Protein AF-A0AAN7UTV8-F1 (afdb_monomer_lite)

Foldseek 3Di:
DVVVVVVVLVCVVVVDPPPPDLWDPLVVLLVVLVVLLVVLVVCCVPPVCVVVSVVSNLVSLVSNLVSLLVCLVPPRCPSPPPPDDDPPCPVRSVVSLVVSLVVLVVQLVVCVVVVPPSSNVSSVVSNVVSVVVVCCVVDVVPHDPVVVVVVVCVVVVVVVVVVVVVVVVVVVVVVVVPD

pLDDT: mean 70.78, std 12.75, range [40.91, 91.0]

Radius of gyration: 20.58 Å; chains: 1; bounding box: 58×43×52 Å

Secondary structure (DSSP, 8-state):
-HHHHHHHHHHHHHT-TTSSTT--HHHHHHHHHHHHHHHHHHHTT-GGGHHHHHHHHHHHHHHHHHHHHHHHHHTT-SSS--SSS-TTTHHHHHHHHHHHHHHHHHHHHHHHHTT-HHHHHHHHHHHHHHHHHHHHHHHHHHS-HHHHHHHHHHHHHHHHHHHHHHHHHHHHHHHTT--

Structure (mmCIF, N/CA/C/O backbone):
data_AF-A0AAN7UTV8-F1
#
_entry.id   AF-A0AAN7UTV8-F1
#
loop_
_atom_site.group_PDB
_atom_site.id
_atom_site.type_symbol
_atom_site.label_atom_id
_atom_site.label_alt_id
_atom_site.label_comp_id
_atom_site.label_asym_id
_atom_site.label_entity_id
_atom_site.label_seq_id
_atom_site.pdbx_PDB_ins_code
_atom_site.Cartn_x
_atom_site.Cartn_y
_atom_site.Cartn_z
_atom_site.occupancy
_atom_site.B_iso_or_equiv
_atom_site.auth_seq_id
_atom_site.auth_comp_id
_atom_site.auth_asym_id
_atom_site.auth_atom_id
_atom_site.pdbx_PDB_model_num
ATOM 1 N N . MET A 1 1 ? 0.707 1.880 20.416 1.00 61.12 1 MET A N 1
ATOM 2 C CA . MET A 1 1 ? 0.833 1.251 19.079 1.00 61.12 1 MET A CA 1
ATOM 3 C C . MET A 1 1 ? 2.198 1.555 18.474 1.00 61.12 1 MET A C 1
ATOM 5 O O . MET A 1 1 ? 2.999 0.638 18.400 1.00 61.12 1 MET A O 1
ATOM 9 N N . ILE A 1 2 ? 2.517 2.821 18.175 1.00 61.91 2 ILE A N 1
ATOM 10 C CA . ILE A 1 2 ? 3.813 3.237 17.594 1.00 61.91 2 ILE A CA 1
ATOM 11 C C . ILE A 1 2 ? 5.009 2.789 18.453 1.00 61.91 2 ILE A C 1
ATOM 13 O O . ILE A 1 2 ? 5.909 2.137 17.946 1.00 61.91 2 ILE A O 1
ATOM 17 N N . VAL A 1 3 ? 4.975 3.025 19.770 1.00 71.12 3 VAL A N 1
ATOM 18 C CA . VAL A 1 3 ? 6.045 2.595 20.698 1.00 71.12 3 VAL A CA 1
ATOM 19 C C . VAL A 1 3 ? 6.212 1.072 20.741 1.00 71.12 3 VAL A C 1
ATOM 21 O O . VAL A 1 3 ? 7.326 0.586 20.859 1.00 71.12 3 VAL A O 1
ATOM 24 N N . PHE A 1 4 ? 5.126 0.308 20.592 1.00 63.91 4 PHE A N 1
ATOM 25 C CA . PHE A 1 4 ? 5.177 -1.158 20.591 1.00 63.91 4 PHE A CA 1
ATOM 26 C C . PHE A 1 4 ? 5.746 -1.699 19.270 1.00 63.91 4 PHE A C 1
ATOM 28 O O . PHE A 1 4 ? 6.532 -2.639 19.280 1.00 63.91 4 PHE A O 1
ATOM 35 N N . GLY A 1 5 ? 5.420 -1.054 18.143 1.00 60.28 5 GLY A N 1
ATOM 36 C CA . GLY A 1 5 ? 6.043 -1.334 16.847 1.00 60.28 5 GLY A CA 1
ATOM 37 C C . GLY A 1 5 ? 7.529 -0.967 16.818 1.00 60.28 5 GLY A C 1
ATOM 38 O O . GLY A 1 5 ? 8.334 -1.736 16.302 1.00 60.28 5 GLY A O 1
ATOM 39 N N . ILE A 1 6 ? 7.906 0.159 17.436 1.00 62.75 6 ILE A N 1
ATOM 40 C CA . ILE A 1 6 ?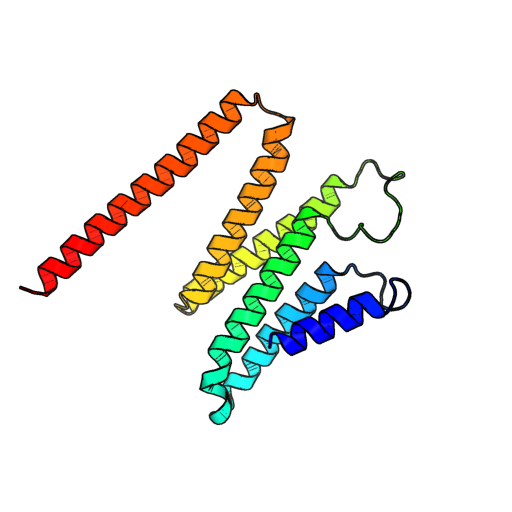 9.309 0.559 17.608 1.00 62.75 6 ILE A CA 1
ATOM 41 C C . ILE A 1 6 ? 10.030 -0.425 18.531 1.00 62.75 6 ILE A C 1
ATOM 43 O O . ILE A 1 6 ? 11.116 -0.860 18.190 1.00 62.75 6 ILE A O 1
ATOM 47 N N . TRP A 1 7 ? 9.438 -0.842 19.653 1.00 69.44 7 TRP A N 1
ATOM 48 C CA . TRP A 1 7 ? 10.046 -1.828 20.552 1.00 69.44 7 TRP A CA 1
ATOM 49 C C . TRP A 1 7 ? 10.242 -3.187 19.869 1.00 69.44 7 TRP A C 1
ATOM 51 O O . TRP A 1 7 ? 11.326 -3.753 19.959 1.00 69.44 7 TRP A O 1
ATOM 61 N N . PHE A 1 8 ? 9.244 -3.675 19.126 1.00 65.94 8 PHE A N 1
ATOM 62 C CA . PHE A 1 8 ? 9.346 -4.932 18.378 1.00 65.94 8 PHE A CA 1
ATOM 63 C C . PHE A 1 8 ? 10.390 -4.852 17.251 1.00 65.94 8 PHE A C 1
ATOM 65 O O . PHE A 1 8 ? 11.175 -5.786 17.079 1.00 65.94 8 PHE A O 1
ATOM 72 N N . GLY A 1 9 ? 10.449 -3.725 16.530 1.00 57.44 9 GLY A N 1
ATOM 73 C CA . GLY A 1 9 ? 11.458 -3.459 15.496 1.00 57.44 9 GLY A CA 1
ATOM 74 C C . GLY A 1 9 ? 12.873 -3.336 16.060 1.00 57.44 9 GLY A C 1
ATOM 75 O O . GLY A 1 9 ? 13.797 -3.990 15.591 1.00 57.44 9 GLY A O 1
ATOM 76 N N . THR A 1 10 ? 13.038 -2.578 17.140 1.00 62.44 10 THR A N 1
ATOM 77 C CA . THR A 1 10 ? 14.290 -2.466 17.895 1.00 62.44 10 THR A CA 1
ATOM 78 C C . THR A 1 10 ? 14.721 -3.847 18.392 1.00 62.44 10 THR A C 1
ATOM 80 O O . THR A 1 10 ? 15.821 -4.290 18.089 1.00 62.44 10 THR A O 1
ATOM 83 N N . TRP A 1 11 ? 13.854 -4.618 19.049 1.00 57.22 11 TRP A N 1
ATOM 84 C CA . TRP A 1 11 ? 14.219 -5.953 19.534 1.00 57.22 11 TRP A CA 1
ATOM 85 C C . TRP A 1 11 ? 14.662 -6.905 18.408 1.00 57.22 11 TRP A C 1
ATOM 87 O O . TRP A 1 11 ? 15.592 -7.689 18.589 1.00 57.22 11 TRP A O 1
ATOM 97 N N . THR A 1 12 ? 14.073 -6.784 17.214 1.00 57.41 12 THR A N 1
ATOM 98 C CA . THR A 1 12 ? 14.484 -7.574 16.043 1.00 57.41 12 THR A CA 1
ATOM 99 C C . THR A 1 12 ? 15.776 -7.088 15.377 1.00 57.41 12 THR A C 1
ATOM 101 O O . THR A 1 12 ? 16.494 -7.922 14.832 1.00 57.41 12 THR A O 1
ATOM 104 N N . ILE A 1 13 ? 16.112 -5.793 15.450 1.00 55.97 13 ILE A N 1
ATOM 105 C CA . ILE A 1 13 ? 17.383 -5.232 14.946 1.00 55.97 13 ILE A CA 1
ATOM 106 C C . ILE A 1 13 ? 18.543 -5.530 15.910 1.00 55.97 13 ILE A C 1
ATOM 108 O O . ILE A 1 13 ? 19.614 -5.952 15.480 1.00 55.97 13 ILE A O 1
ATOM 112 N N . TYR A 1 14 ? 18.333 -5.345 17.218 1.00 55.25 14 TYR A N 1
ATOM 113 C CA . TYR A 1 14 ? 19.367 -5.539 18.243 1.00 55.25 14 TYR A CA 1
ATOM 114 C C . TYR A 1 14 ? 19.604 -7.020 18.590 1.00 55.25 14 TYR A C 1
ATOM 116 O O . TYR A 1 14 ? 20.664 -7.362 19.104 1.00 55.25 14 TYR A O 1
ATOM 124 N N . GLY A 1 15 ? 18.654 -7.909 18.279 1.00 56.09 15 GLY A N 1
ATOM 125 C CA . GLY A 1 15 ? 18.740 -9.346 18.558 1.00 56.09 15 GLY A CA 1
ATOM 126 C C . GLY A 1 15 ? 19.722 -10.144 17.693 1.00 56.09 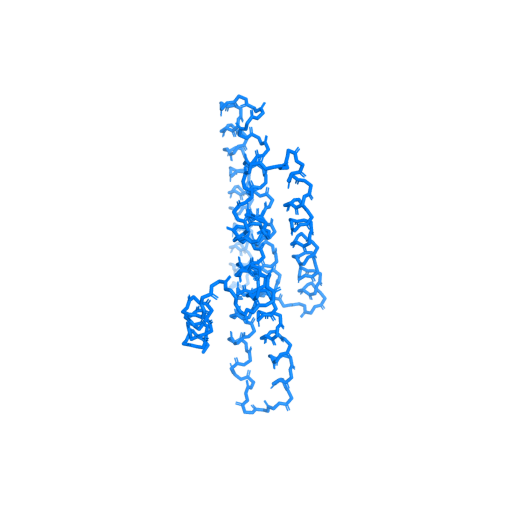15 GLY A C 1
ATOM 127 O O . GLY A 1 15 ? 19.870 -11.338 17.934 1.00 56.09 15 GLY A O 1
ATOM 128 N N . GLY A 1 16 ? 20.398 -9.517 16.722 1.00 49.16 16 GLY A N 1
ATOM 129 C CA . GLY A 1 16 ? 21.411 -10.164 15.886 1.00 49.16 16 GLY A CA 1
ATOM 130 C C . GLY A 1 16 ? 20.823 -11.205 14.926 1.00 49.16 16 GLY A C 1
ATOM 131 O O . GLY A 1 16 ? 20.036 -12.075 15.294 1.00 49.16 16 GLY A O 1
ATOM 132 N N . GLY A 1 17 ? 21.219 -11.136 13.657 1.00 50.81 17 GLY A N 1
ATOM 133 C CA . GLY A 1 17 ? 20.739 -11.989 12.562 1.00 50.81 17 GLY A CA 1
ATOM 134 C C . GLY A 1 17 ? 21.053 -13.491 12.664 1.00 50.81 17 GLY A C 1
ATOM 135 O O . GLY A 1 17 ? 21.176 -14.137 11.631 1.00 50.81 17 GLY A O 1
ATOM 136 N N . THR A 1 18 ? 21.199 -14.064 13.861 1.00 44.88 18 THR A N 1
ATOM 137 C CA . THR A 1 18 ? 21.679 -15.440 14.061 1.00 44.88 18 THR A CA 1
ATOM 138 C C . THR A 1 18 ? 20.793 -16.328 14.940 1.00 44.88 18 THR A C 1
ATOM 140 O O . THR A 1 18 ? 20.947 -17.542 14.851 1.00 44.88 18 THR A O 1
ATOM 143 N N . TYR A 1 19 ? 19.820 -15.810 15.711 1.00 45.97 19 TYR A N 1
ATOM 144 C CA . TYR A 1 19 ? 19.116 -16.651 16.708 1.00 45.97 19 TYR A CA 1
ATOM 145 C C . TYR A 1 19 ? 17.583 -16.660 16.717 1.00 45.97 19 TYR A C 1
ATOM 147 O O . TYR A 1 19 ? 16.997 -17.125 17.686 1.00 45.97 19 TYR A O 1
ATOM 155 N N . TYR A 1 20 ? 16.891 -16.271 15.643 1.00 46.78 20 TYR A N 1
ATOM 156 C CA . TYR A 1 20 ? 15.445 -16.539 15.558 1.00 46.78 20 TYR A CA 1
ATOM 157 C C . TYR A 1 20 ? 15.031 -16.947 14.135 1.00 46.78 20 TYR A C 1
ATOM 159 O O . TYR A 1 20 ? 14.851 -16.110 13.258 1.00 46.78 20 TYR A O 1
ATOM 167 N N . LEU A 1 21 ? 14.905 -18.259 13.913 1.00 45.53 21 LEU A N 1
ATOM 168 C CA . LEU A 1 21 ? 14.202 -18.941 12.809 1.00 45.53 21 LEU A CA 1
ATOM 169 C C . LEU A 1 21 ? 14.660 -18.785 11.343 1.00 45.53 21 LEU A C 1
ATOM 171 O O . LEU A 1 21 ? 14.035 -19.394 10.481 1.00 45.53 21 LEU A O 1
ATOM 175 N N . GLY A 1 22 ? 15.717 -18.039 11.009 1.00 49.12 22 GLY A N 1
ATOM 176 C CA . GLY A 1 22 ? 16.145 -17.922 9.599 1.00 49.12 22 GLY A CA 1
ATOM 177 C C . GLY A 1 22 ? 15.082 -17.304 8.670 1.00 49.12 22 GLY A C 1
ATOM 178 O O . GLY A 1 22 ? 15.105 -17.528 7.464 1.00 49.12 22 GLY A O 1
ATOM 179 N N . MET A 1 23 ? 14.133 -16.556 9.246 1.00 52.88 23 MET A N 1
ATOM 180 C CA . MET A 1 23 ? 13.087 -15.803 8.546 1.00 52.88 23 MET A CA 1
ATOM 181 C C . MET A 1 23 ? 13.470 -14.322 8.475 1.00 52.88 23 MET A C 1
ATOM 183 O O . MET A 1 23 ? 13.829 -13.744 9.514 1.00 52.88 23 MET A O 1
ATOM 187 N N . ASP A 1 24 ? 13.338 -13.710 7.294 1.00 61.62 24 ASP A N 1
ATOM 188 C CA . ASP A 1 24 ? 13.712 -12.312 7.067 1.00 61.62 24 ASP A CA 1
ATOM 189 C C . ASP A 1 24 ? 12.828 -11.323 7.845 1.00 61.62 24 ASP A C 1
ATOM 191 O O . ASP A 1 24 ? 11.672 -11.594 8.194 1.00 61.62 24 ASP A O 1
ATOM 195 N N . TYR A 1 25 ? 13.389 -10.140 8.110 1.00 59.62 25 TYR A N 1
ATOM 196 C CA . TYR A 1 25 ? 12.761 -9.040 8.850 1.00 59.62 25 TYR A CA 1
ATOM 197 C C . TYR A 1 25 ? 11.333 -8.701 8.365 1.00 59.62 25 TYR A C 1
ATOM 199 O O . TYR A 1 25 ? 10.436 -8.615 9.207 1.00 59.62 25 TYR A O 1
ATOM 207 N N . PRO A 1 26 ? 11.038 -8.605 7.051 1.00 64.38 26 PRO A N 1
ATOM 208 C CA . PRO A 1 26 ? 9.697 -8.267 6.576 1.00 64.38 26 PRO A CA 1
ATOM 209 C C . PRO A 1 26 ? 8.662 -9.354 6.894 1.00 64.38 26 PRO A C 1
ATOM 211 O O . PRO A 1 26 ? 7.535 -9.035 7.264 1.00 64.38 26 PRO A O 1
ATOM 214 N N . LEU A 1 27 ? 9.035 -10.639 6.839 1.00 66.38 27 LEU A N 1
ATOM 215 C CA . LEU A 1 27 ? 8.116 -11.755 7.094 1.00 66.38 27 LEU A CA 1
ATOM 216 C C . LEU A 1 27 ? 7.618 -11.767 8.550 1.00 66.38 27 LEU A C 1
ATOM 218 O O . LEU A 1 27 ? 6.445 -12.038 8.814 1.00 66.38 27 LEU A O 1
ATOM 222 N N . ARG A 1 28 ? 8.483 -11.397 9.502 1.00 71.25 28 ARG A N 1
ATOM 223 C CA . ARG A 1 28 ? 8.104 -11.253 10.920 1.00 71.25 28 ARG A CA 1
ATOM 224 C C . ARG A 1 28 ? 7.097 -10.125 11.119 1.00 71.25 28 ARG A C 1
ATOM 226 O O . ARG A 1 28 ? 6.14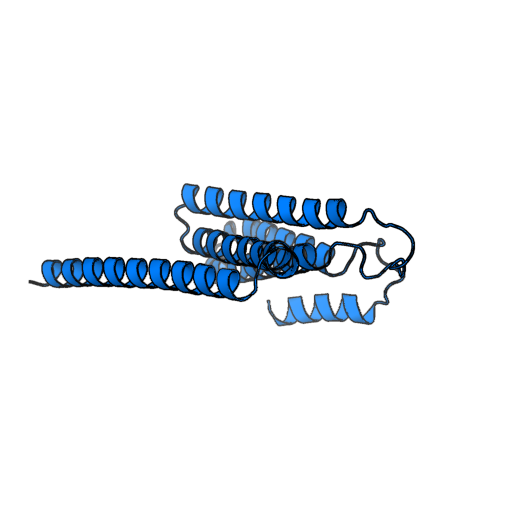8 -10.283 11.883 1.00 71.25 28 ARG A O 1
ATOM 233 N N . PHE A 1 29 ? 7.268 -9.017 10.399 1.00 68.50 29 PHE A N 1
ATOM 234 C CA . PHE A 1 29 ? 6.325 -7.901 10.437 1.00 68.50 29 PHE A CA 1
ATOM 235 C C . PHE A 1 29 ? 4.969 -8.240 9.804 1.00 68.50 29 PHE A C 1
ATOM 237 O O . PHE A 1 29 ? 3.950 -7.743 10.279 1.00 68.50 29 PHE A O 1
ATOM 244 N N . VAL A 1 30 ? 4.922 -9.131 8.806 1.00 74.44 30 VAL A N 1
ATOM 245 C CA . VAL A 1 30 ? 3.654 -9.652 8.259 1.00 74.44 30 VAL A CA 1
ATOM 246 C C . VAL A 1 30 ? 2.888 -10.442 9.319 1.00 74.44 30 VAL A C 1
ATOM 248 O O . VAL A 1 30 ? 1.706 -10.178 9.541 1.00 74.44 30 VAL A O 1
ATOM 251 N N . LEU A 1 31 ? 3.561 -11.367 10.015 1.00 71.06 31 LEU A N 1
ATOM 252 C CA . LEU A 1 31 ? 2.953 -12.144 11.102 1.00 71.06 31 LEU A CA 1
ATOM 253 C C . LEU A 1 31 ? 2.514 -11.247 12.262 1.00 71.06 31 LEU A C 1
ATOM 255 O O . LEU A 1 31 ? 1.423 -11.421 12.800 1.00 71.06 31 LEU A O 1
ATOM 259 N N . PHE A 1 32 ? 3.330 -10.254 12.608 1.00 71.88 32 PHE A N 1
ATOM 260 C CA . PHE A 1 32 ? 3.006 -9.273 13.636 1.00 71.88 32 PHE A CA 1
ATOM 261 C C . PHE A 1 32 ? 1.785 -8.419 13.261 1.00 71.88 32 PHE A C 1
ATOM 263 O O . PHE A 1 32 ? 0.876 -8.254 14.073 1.00 71.88 32 PHE A O 1
ATOM 270 N N . GLY A 1 33 ? 1.715 -7.925 12.020 1.00 67.81 33 GLY A N 1
ATOM 271 C CA . GLY A 1 33 ? 0.568 -7.175 11.502 1.00 67.81 33 GLY A CA 1
ATOM 272 C C . GLY A 1 33 ? -0.711 -8.016 11.454 1.00 67.81 33 GLY A C 1
ATOM 273 O O . GLY A 1 33 ? -1.766 -7.558 11.893 1.00 67.81 33 GLY A O 1
ATOM 274 N N . ALA A 1 34 ? -0.618 -9.272 11.006 1.00 75.31 34 ALA A N 1
ATOM 275 C CA . ALA A 1 34 ? -1.739 -10.215 11.013 1.00 75.31 34 ALA A CA 1
ATOM 276 C C . ALA A 1 34 ? -2.208 -10.530 12.444 1.00 75.31 34 ALA A C 1
ATOM 278 O O . ALA A 1 34 ? -3.409 -10.518 12.718 1.00 75.31 34 ALA A O 1
ATOM 279 N N . GLY A 1 35 ? -1.264 -10.723 13.369 1.00 74.69 35 GLY A N 1
ATOM 280 C CA . GLY A 1 35 ? -1.530 -10.890 14.795 1.00 74.69 35 GLY A CA 1
ATOM 281 C C . GLY A 1 35 ? -2.238 -9.676 15.392 1.00 74.69 35 GLY A C 1
ATOM 282 O O . GLY A 1 35 ? -3.239 -9.835 16.078 1.00 74.69 35 GLY A O 1
ATOM 283 N N . LEU A 1 36 ? -1.803 -8.458 15.062 1.00 71.31 36 LEU A N 1
ATOM 284 C CA . LEU A 1 36 ? -2.475 -7.219 15.469 1.00 71.31 36 LEU A CA 1
ATOM 285 C C . LEU A 1 36 ? -3.906 -7.123 14.935 1.00 71.31 36 LEU A C 1
ATOM 287 O O . LEU A 1 36 ? -4.792 -6.685 15.663 1.00 71.31 36 LEU A O 1
ATOM 291 N N . ILE A 1 37 ? -4.158 -7.554 13.697 1.00 73.75 37 ILE A N 1
ATOM 292 C CA . ILE A 1 37 ? -5.514 -7.587 13.132 1.00 73.75 37 ILE A CA 1
ATOM 293 C C . ILE A 1 37 ? -6.376 -8.633 13.857 1.00 73.75 37 ILE A C 1
ATOM 295 O O . ILE A 1 37 ? -7.520 -8.329 14.193 1.00 73.75 37 ILE A O 1
ATOM 299 N N . ALA A 1 38 ? -5.840 -9.816 14.164 1.00 75.12 38 ALA A N 1
ATOM 300 C CA . ALA A 1 38 ? -6.557 -10.864 14.895 1.00 75.12 38 ALA A CA 1
ATOM 301 C C . ALA A 1 38 ? -6.843 -10.477 16.359 1.00 75.12 38 ALA A C 1
ATOM 303 O O . ALA A 1 38 ? -7.965 -10.638 16.838 1.00 75.12 38 ALA A O 1
ATOM 304 N N . VAL A 1 39 ? -5.851 -9.901 17.048 1.00 70.81 39 VAL A N 1
ATOM 305 C CA . VAL A 1 39 ? -5.984 -9.371 18.413 1.00 70.81 39 VAL A CA 1
ATOM 306 C C . VAL A 1 39 ? -6.939 -8.197 18.437 1.00 70.81 39 VAL A C 1
ATOM 308 O O . VAL A 1 39 ? -7.747 -8.134 19.362 1.00 70.81 39 VAL A O 1
ATOM 311 N N . SER A 1 40 ? -6.891 -7.321 17.415 1.00 63.56 40 SER A N 1
ATOM 312 C CA . SER A 1 40 ? -7.916 -6.298 17.231 1.00 63.56 40 SER A CA 1
ATOM 313 C C . SER A 1 40 ? -9.245 -7.020 17.243 1.00 63.56 40 SER A C 1
ATOM 315 O O . SER A 1 40 ? -9.891 -6.873 18.261 1.00 63.56 40 SER A O 1
ATOM 317 N N . GLY A 1 41 ? -9.509 -7.940 16.296 1.00 64.88 41 GLY A N 1
ATOM 318 C CA . GLY A 1 41 ? -10.594 -8.939 16.223 1.00 64.88 41 GLY A CA 1
ATOM 319 C C . GLY A 1 41 ? -11.301 -9.290 17.533 1.00 64.88 41 GLY A C 1
ATOM 320 O O . GLY A 1 41 ? -12.523 -9.173 17.660 1.00 64.88 41 GLY A O 1
ATOM 321 N N . TYR A 1 42 ? -10.500 -9.696 18.510 1.00 61.75 42 TYR A N 1
ATOM 322 C CA . TYR A 1 42 ? -10.935 -10.172 19.817 1.00 61.75 42 TYR A CA 1
ATOM 323 C C . TYR A 1 42 ? -11.346 -9.043 20.782 1.00 61.75 42 TYR A C 1
ATOM 325 O O . TYR A 1 42 ? -12.298 -9.184 21.551 1.00 61.75 42 TYR A O 1
ATOM 333 N N . MET A 1 43 ? -10.708 -7.870 20.692 1.00 57.41 43 MET A N 1
ATOM 334 C CA . MET A 1 43 ? -11.047 -6.678 21.485 1.00 57.41 43 MET A CA 1
ATOM 335 C C . MET A 1 43 ? -12.434 -6.095 21.165 1.00 57.41 43 MET A C 1
ATOM 337 O O . MET A 1 43 ? -12.929 -5.279 21.940 1.00 57.41 43 MET A O 1
ATOM 341 N N . ARG A 1 44 ? -13.106 -6.521 20.080 1.00 54.78 44 ARG A N 1
ATOM 342 C CA . ARG A 1 44 ? -14.485 -6.090 19.753 1.00 54.78 44 ARG A CA 1
ATOM 343 C C . ARG A 1 44 ? -15.473 -6.515 20.829 1.00 54.78 44 ARG A C 1
ATOM 345 O O . ARG A 1 44 ? -16.527 -5.903 20.957 1.00 54.78 44 ARG A O 1
ATOM 352 N N . SER A 1 45 ? -15.140 -7.579 21.559 1.00 57.56 45 SER A N 1
ATOM 353 C CA . SER A 1 45 ? -16.002 -8.168 22.577 1.00 57.56 45 SER A CA 1
ATOM 354 C C . SER A 1 45 ? -16.050 -7.354 23.876 1.00 57.56 45 SER A C 1
ATOM 356 O O . SER A 1 45 ? -16.918 -7.620 24.703 1.00 57.56 45 SER A O 1
ATOM 358 N N . PHE A 1 46 ? -15.157 -6.372 24.070 1.00 57.31 46 PHE A N 1
ATOM 359 C CA . PHE A 1 46 ? -15.085 -5.565 25.293 1.00 57.31 46 PHE A CA 1
ATOM 360 C C . PHE A 1 46 ? -15.443 -4.093 25.030 1.00 57.31 46 PHE A C 1
ATOM 362 O O . PHE A 1 46 ? -14.787 -3.394 24.256 1.00 57.31 46 PHE A O 1
ATOM 369 N N . SER A 1 47 ? -16.477 -3.599 25.722 1.00 54.12 47 SER A N 1
ATOM 370 C CA . SER A 1 47 ? -17.054 -2.252 25.552 1.00 54.12 47 SER A CA 1
ATOM 371 C C . SER A 1 47 ? -16.081 -1.104 25.858 1.00 54.12 47 SER A C 1
ATOM 373 O O . SER A 1 47 ? -16.158 -0.054 25.226 1.00 54.12 47 SER A O 1
ATOM 375 N N . LEU A 1 48 ? -15.120 -1.315 26.762 1.00 56.00 48 LEU A N 1
ATOM 376 C CA . LEU A 1 48 ? -14.101 -0.326 27.142 1.00 56.00 48 LEU A CA 1
ATOM 377 C C . LEU A 1 48 ? -13.061 -0.054 26.043 1.00 56.00 48 LEU A C 1
ATOM 379 O O . LEU A 1 48 ? -12.409 0.987 26.060 1.00 56.00 48 LEU A O 1
ATOM 383 N N . THR A 1 49 ? -12.889 -0.967 25.082 1.00 57.78 49 THR A N 1
ATOM 384 C CA . THR A 1 49 ? -11.833 -0.868 24.055 1.00 57.78 49 THR A CA 1
ATOM 385 C C . THR A 1 49 ? -12.372 -0.572 22.656 1.00 57.78 49 THR A C 1
ATOM 387 O O . THR A 1 49 ? -11.601 -0.438 21.704 1.00 57.78 49 THR A O 1
ATOM 390 N N . ALA A 1 50 ? -13.687 -0.381 22.527 1.00 58.12 50 ALA A N 1
ATOM 391 C CA . ALA A 1 50 ? -14.357 -0.108 21.258 1.00 58.12 50 ALA A CA 1
ATOM 392 C C . ALA A 1 50 ? -13.844 1.167 20.556 1.00 58.12 50 ALA A C 1
ATOM 394 O O . ALA A 1 50 ? -13.755 1.198 19.331 1.00 58.12 50 ALA A O 1
ATOM 395 N N . THR A 1 51 ? -13.432 2.192 21.311 1.00 61.12 51 THR A N 1
ATOM 396 C CA . THR A 1 51 ? -12.843 3.424 20.748 1.00 61.12 51 THR A CA 1
ATOM 397 C C . THR A 1 51 ? -11.416 3.212 20.232 1.00 61.12 51 THR A C 1
ATOM 399 O O . THR A 1 51 ? -11.017 3.808 19.235 1.00 61.12 51 THR A O 1
ATOM 402 N N . LEU A 1 52 ? -10.633 2.340 20.877 1.00 62.91 52 LEU A N 1
ATOM 403 C CA . LEU A 1 52 ? -9.250 2.044 20.477 1.00 62.91 52 LEU A CA 1
ATOM 404 C C . LEU A 1 52 ? -9.179 1.027 19.332 1.00 62.91 52 LEU A C 1
ATOM 406 O O . LEU A 1 52 ? -8.202 1.006 18.582 1.00 62.91 52 LEU A O 1
ATOM 410 N N . TRP A 1 53 ? -10.230 0.225 19.161 1.00 65.62 53 TRP A N 1
ATOM 411 C CA . TRP A 1 53 ? -10.353 -0.785 18.115 1.00 65.62 53 TRP A CA 1
ATOM 412 C C . TRP A 1 53 ? -10.101 -0.236 16.703 1.00 65.62 53 TRP A C 1
ATOM 414 O O . TRP A 1 53 ? -9.339 -0.832 15.939 1.00 65.62 53 TRP A O 1
ATOM 424 N N . SER A 1 54 ? -10.726 0.891 16.342 1.00 66.62 54 SER A N 1
ATOM 425 C CA . SER A 1 54 ? -10.626 1.465 14.990 1.00 66.62 54 SER A CA 1
ATOM 426 C C . SER A 1 54 ? -9.192 1.896 14.669 1.00 66.62 54 SER A C 1
ATOM 428 O O . SER A 1 54 ? -8.662 1.582 13.597 1.00 66.62 54 SER A O 1
ATOM 430 N N . SER A 1 55 ? -8.534 2.535 15.636 1.00 71.88 55 SER A N 1
ATOM 431 C CA . SER A 1 55 ? -7.139 2.961 15.545 1.00 71.88 55 SER A CA 1
ATOM 432 C C . SER A 1 55 ? -6.189 1.765 15.460 1.00 71.88 55 SER A C 1
ATOM 434 O O . SER A 1 55 ? -5.373 1.696 14.541 1.00 71.88 55 SER A O 1
ATOM 436 N N . THR A 1 56 ? -6.316 0.780 16.353 1.00 73.75 56 THR A N 1
ATOM 437 C CA . THR A 1 56 ? -5.453 -0.415 16.368 1.00 73.75 56 THR A CA 1
ATOM 438 C C . THR A 1 56 ? -5.572 -1.236 15.087 1.00 73.75 56 THR A C 1
ATOM 440 O O . THR A 1 56 ? -4.561 -1.690 14.550 1.00 73.75 56 THR A O 1
ATOM 443 N N . ARG A 1 57 ? -6.786 -1.373 14.548 1.00 72.25 57 ARG A N 1
ATOM 444 C CA . ARG A 1 57 ? -7.034 -2.091 13.295 1.00 72.25 57 ARG A CA 1
ATOM 445 C C . ARG A 1 57 ? -6.398 -1.395 12.089 1.00 72.25 57 ARG A C 1
ATOM 447 O O . ARG A 1 57 ? -5.815 -2.071 11.245 1.00 72.25 57 ARG A O 1
ATOM 454 N N . THR A 1 58 ? -6.452 -0.063 12.040 1.00 77.00 58 THR A N 1
ATOM 455 C CA . THR A 1 58 ? -5.822 0.734 10.971 1.00 77.00 58 THR A CA 1
ATOM 456 C C . THR A 1 58 ? -4.299 0.589 10.995 1.00 77.00 58 THR A C 1
ATOM 458 O O . THR A 1 58 ? -3.687 0.316 9.964 1.00 77.00 58 THR A O 1
ATOM 461 N N . TRP A 1 59 ? -3.685 0.684 12.179 1.00 78.12 59 TRP A N 1
ATOM 462 C CA . TRP A 1 59 ? -2.243 0.473 12.340 1.00 78.12 59 TRP A CA 1
ATOM 463 C C . TRP A 1 59 ? -1.819 -0.966 12.012 1.00 78.12 59 TRP A C 1
ATOM 465 O O . TRP A 1 59 ? -0.798 -1.158 11.358 1.00 78.12 59 TRP A O 1
ATOM 475 N N . GLY A 1 60 ? -2.608 -1.974 12.403 1.00 75.06 60 GLY A N 1
ATOM 476 C CA . GLY A 1 60 ? -2.346 -3.378 12.063 1.00 75.06 60 GLY A CA 1
ATOM 477 C C . GLY A 1 60 ? -2.361 -3.639 10.554 1.00 75.06 60 GLY A C 1
ATOM 478 O O . GLY A 1 60 ? -1.452 -4.283 10.034 1.00 75.06 60 GLY A O 1
ATOM 479 N N . MET A 1 61 ? -3.343 -3.076 9.839 1.00 75.50 61 MET A N 1
ATOM 480 C CA . MET A 1 61 ? -3.387 -3.135 8.373 1.00 75.50 61 MET A CA 1
ATOM 481 C C . MET A 1 61 ? -2.186 -2.435 7.747 1.00 75.50 61 MET A C 1
ATOM 483 O O . MET A 1 61 ? -1.534 -3.021 6.890 1.00 75.50 61 MET A O 1
ATOM 487 N N . LEU A 1 62 ? -1.859 -1.220 8.194 1.00 81.00 62 LEU A N 1
ATOM 488 C CA . LEU A 1 62 ? -0.710 -0.472 7.687 1.00 81.00 62 LEU A CA 1
ATOM 489 C C . LEU A 1 62 ? 0.593 -1.275 7.843 1.00 81.00 62 LEU A C 1
ATOM 491 O O . LEU A 1 62 ? 1.330 -1.425 6.871 1.00 81.00 62 LEU A O 1
ATOM 495 N N . TYR A 1 63 ? 0.848 -1.847 9.025 1.00 75.56 63 TYR A N 1
ATOM 496 C CA . TYR A 1 63 ? 2.036 -2.673 9.255 1.00 75.56 63 TYR A CA 1
ATOM 497 C C . TYR A 1 63 ? 2.058 -3.926 8.377 1.00 75.56 63 TYR A C 1
ATOM 499 O O . TYR A 1 63 ? 3.095 -4.218 7.786 1.00 75.56 63 TYR A O 1
ATOM 507 N N . LEU A 1 64 ? 0.929 -4.632 8.247 1.00 78.06 64 LEU A N 1
ATOM 508 C CA . LEU A 1 64 ? 0.823 -5.809 7.382 1.00 78.06 64 LEU A CA 1
ATOM 509 C C . LEU A 1 64 ? 1.148 -5.439 5.929 1.00 78.06 64 LEU A C 1
ATOM 511 O O . LEU A 1 64 ? 2.013 -6.050 5.307 1.00 78.06 64 LEU A O 1
ATOM 515 N N . PHE A 1 65 ? 0.497 -4.407 5.398 1.00 81.25 65 PHE A N 1
ATOM 516 C CA . PHE A 1 65 ? 0.645 -4.020 4.002 1.00 81.25 65 PHE A CA 1
ATOM 517 C C . PHE A 1 65 ? 2.038 -3.471 3.667 1.00 81.25 65 PHE A C 1
ATOM 519 O O . PHE A 1 65 ? 2.590 -3.836 2.630 1.00 81.25 65 PHE A O 1
ATOM 526 N N . ILE A 1 66 ? 2.640 -2.657 4.542 1.00 79.38 66 ILE A N 1
ATOM 527 C CA . ILE A 1 66 ? 4.020 -2.175 4.359 1.00 79.38 66 ILE A CA 1
ATOM 528 C C . ILE A 1 66 ? 5.003 -3.350 4.387 1.00 79.38 66 ILE A C 1
ATOM 530 O O . ILE A 1 66 ? 5.901 -3.421 3.549 1.00 79.38 66 ILE A O 1
ATOM 534 N N . ALA A 1 67 ? 4.822 -4.294 5.312 1.00 77.50 67 ALA A N 1
ATOM 535 C CA . ALA A 1 67 ? 5.705 -5.446 5.442 1.00 77.50 67 ALA A CA 1
ATOM 536 C C . ALA A 1 67 ? 5.661 -6.352 4.208 1.00 77.50 67 ALA A C 1
ATOM 538 O O . ALA A 1 67 ? 6.710 -6.707 3.670 1.00 77.50 67 ALA A O 1
ATOM 539 N N . LEU A 1 68 ? 4.460 -6.679 3.715 1.00 76.62 68 LEU A N 1
ATOM 540 C CA . LEU A 1 68 ? 4.347 -7.453 2.483 1.00 76.62 68 LEU A CA 1
ATOM 541 C C . LEU A 1 68 ? 4.824 -6.664 1.248 1.00 76.62 68 LEU A C 1
ATOM 543 O O . LEU A 1 68 ? 5.339 -7.277 0.315 1.00 76.62 68 LEU A O 1
ATOM 547 N N . TRP A 1 69 ? 4.686 -5.333 1.222 1.00 81.25 69 TRP A N 1
ATOM 548 C CA . TRP A 1 69 ? 5.220 -4.520 0.125 1.00 81.25 69 TRP A CA 1
ATOM 549 C C . TRP A 1 69 ? 6.751 -4.605 0.055 1.00 81.25 69 TRP A C 1
ATOM 551 O O . TRP A 1 69 ? 7.294 -4.893 -1.011 1.00 81.25 69 TRP A O 1
ATOM 561 N N . ILE A 1 70 ? 7.439 -4.458 1.193 1.00 72.44 70 ILE A N 1
ATOM 562 C CA . ILE A 1 70 ? 8.899 -4.623 1.290 1.00 72.44 70 ILE A CA 1
ATOM 563 C C . ILE A 1 70 ? 9.309 -6.060 0.925 1.00 72.44 70 ILE A C 1
ATOM 565 O O . ILE A 1 70 ? 10.253 -6.254 0.160 1.00 72.44 70 ILE A O 1
ATOM 569 N N . LEU A 1 71 ? 8.570 -7.071 1.396 1.00 74.25 71 LEU A N 1
ATOM 570 C CA . LEU A 1 71 ? 8.827 -8.475 1.050 1.00 74.25 71 LEU A CA 1
ATOM 571 C C . LEU A 1 71 ? 8.662 -8.741 -0.457 1.00 74.25 71 LEU A C 1
ATOM 573 O O . LEU A 1 71 ? 9.411 -9.519 -1.037 1.00 74.25 71 LEU A O 1
ATOM 577 N N . SER A 1 72 ? 7.716 -8.066 -1.113 1.00 73.00 72 SER A N 1
ATOM 578 C CA . SER A 1 72 ? 7.516 -8.159 -2.562 1.00 73.00 72 SER A CA 1
ATOM 579 C C . SER A 1 72 ? 8.602 -7.448 -3.383 1.00 73.00 72 SER A C 1
ATOM 581 O O . SER A 1 72 ? 8.721 -7.729 -4.579 1.00 73.00 72 SER A O 1
ATOM 583 N N . LEU A 1 73 ? 9.327 -6.496 -2.792 1.00 70.19 73 LEU A N 1
ATOM 584 C CA . LEU A 1 73 ? 10.433 -5.784 -3.435 1.00 70.19 73 LEU A CA 1
ATOM 585 C C . LEU A 1 73 ? 11.730 -6.589 -3.372 1.00 70.19 73 LEU A C 1
ATOM 587 O O . LEU A 1 73 ? 12.450 -6.676 -4.361 1.00 70.19 73 LEU A O 1
ATOM 591 N N . PHE A 1 74 ? 12.015 -7.175 -2.211 1.00 67.12 74 PHE A N 1
ATOM 592 C CA . PHE A 1 74 ? 13.327 -7.751 -1.921 1.00 67.12 74 PHE A CA 1
ATOM 593 C C . PHE A 1 74 ? 13.343 -9.277 -1.785 1.00 67.12 74 PHE A C 1
ATOM 595 O O . PHE A 1 74 ? 14.413 -9.876 -1.851 1.00 67.12 74 PHE A O 1
ATOM 602 N N . GLY A 1 75 ? 12.186 -9.921 -1.623 1.00 62.28 75 GLY A N 1
ATOM 603 C CA . GLY A 1 75 ? 12.116 -11.347 -1.307 1.00 62.28 75 GLY A CA 1
ATOM 604 C C . GLY A 1 75 ? 12.558 -11.663 0.126 1.00 62.28 75 GLY A C 1
ATOM 605 O O . GLY A 1 75 ? 12.698 -10.771 0.960 1.00 62.28 75 GLY A O 1
ATOM 606 N N . ASN A 1 76 ? 12.740 -12.954 0.411 1.00 64.62 76 ASN A N 1
ATOM 607 C CA . ASN A 1 76 ? 13.153 -13.491 1.717 1.00 64.62 76 ASN A CA 1
ATOM 608 C C . ASN A 1 76 ? 14.640 -13.922 1.705 1.00 64.62 76 ASN A C 1
ATOM 610 O O . ASN A 1 76 ? 15.018 -14.879 2.378 1.00 64.62 76 ASN A O 1
ATOM 614 N N . ASP A 1 77 ? 15.471 -13.260 0.897 1.00 56.00 77 ASP A N 1
ATOM 615 C CA . ASP A 1 77 ? 16.844 -13.699 0.637 1.00 56.00 77 ASP A CA 1
ATOM 616 C C . ASP A 1 77 ? 17.913 -12.671 1.073 1.00 56.00 77 ASP A C 1
ATOM 618 O O . ASP A 1 77 ? 19.098 -12.879 0.826 1.00 56.00 77 ASP A O 1
ATOM 622 N N . GLN A 1 78 ? 17.547 -11.567 1.746 1.00 49.56 78 GLN A N 1
ATOM 623 C CA . GLN A 1 78 ? 18.509 -10.486 2.036 1.00 49.56 78 GLN A CA 1
ATOM 624 C C . GLN A 1 78 ? 19.553 -10.825 3.111 1.00 49.56 78 GLN A C 1
ATOM 626 O O . GLN A 1 78 ? 20.591 -10.165 3.160 1.00 49.56 78 GLN A O 1
ATOM 631 N N . LEU A 1 79 ? 19.322 -11.827 3.969 1.00 47.00 79 LEU A N 1
ATOM 632 C CA . LEU A 1 79 ? 20.238 -12.120 5.083 1.00 47.00 79 LEU A CA 1
ATOM 633 C C . LEU A 1 79 ? 21.170 -13.319 4.866 1.00 47.00 79 LEU A C 1
ATOM 635 O O . LEU A 1 79 ? 22.151 -13.476 5.593 1.00 47.00 79 LEU A O 1
ATOM 639 N N . ARG A 1 80 ? 20.890 -14.172 3.880 1.00 44.75 80 ARG A N 1
ATOM 640 C CA . ARG A 1 80 ? 21.770 -15.286 3.518 1.00 44.75 80 ARG A CA 1
ATOM 641 C C . ARG A 1 80 ? 22.630 -14.754 2.386 1.00 44.75 80 ARG A C 1
ATOM 643 O O . ARG A 1 80 ? 22.108 -14.590 1.297 1.00 44.75 80 ARG A O 1
ATOM 650 N N . GLY A 1 81 ? 23.882 -14.382 2.667 1.00 47.97 81 GLY A N 1
ATOM 651 C CA . GLY A 1 81 ? 24.834 -13.771 1.724 1.00 47.97 81 GLY A CA 1
ATOM 652 C C . GLY A 1 81 ? 25.154 -14.648 0.508 1.00 47.97 81 GLY A C 1
ATOM 653 O O . GLY A 1 81 ? 26.286 -15.074 0.324 1.00 47.97 81 GLY A O 1
ATOM 654 N N . ASP A 1 82 ? 24.144 -14.918 -0.305 1.00 45.53 82 ASP A N 1
ATOM 655 C CA . ASP A 1 82 ? 24.128 -15.854 -1.417 1.00 45.53 82 ASP A CA 1
ATOM 656 C C . ASP A 1 82 ? 23.648 -15.126 -2.677 1.00 45.53 82 ASP A C 1
ATOM 658 O O . ASP A 1 82 ? 22.824 -15.589 -3.463 1.00 45.53 82 ASP A O 1
ATOM 662 N N . TYR A 1 83 ? 24.190 -13.922 -2.860 1.00 49.44 83 TYR A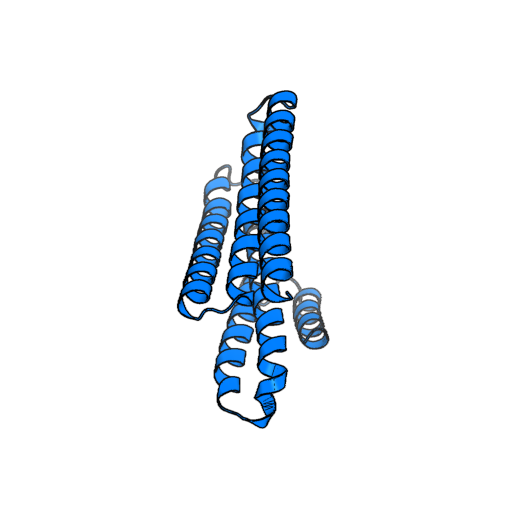 N 1
ATOM 663 C CA . TYR A 1 83 ? 24.007 -13.095 -4.048 1.00 49.44 83 TYR A CA 1
ATOM 664 C C . TYR A 1 83 ? 24.738 -13.666 -5.280 1.00 49.44 83 TYR A C 1
ATOM 666 O O . TYR A 1 83 ? 24.690 -13.052 -6.343 1.00 49.44 83 TYR A O 1
ATOM 674 N N . ILE A 1 84 ? 25.419 -14.819 -5.160 1.00 44.12 84 ILE A N 1
ATOM 675 C CA . ILE A 1 84 ? 26.305 -15.356 -6.208 1.00 44.12 84 ILE A CA 1
ATOM 676 C C . ILE A 1 84 ? 25.815 -16.678 -6.830 1.00 44.12 84 ILE A C 1
ATOM 678 O O . ILE A 1 84 ? 26.093 -16.905 -8.006 1.00 44.12 84 ILE A O 1
ATOM 682 N N . LEU A 1 85 ? 25.069 -17.553 -6.139 1.00 43.06 85 LEU A N 1
ATOM 683 C CA . LEU A 1 85 ? 24.931 -18.940 -6.626 1.00 43.06 85 LEU A CA 1
ATOM 684 C C . LEU A 1 85 ? 23.677 -19.305 -7.420 1.00 43.06 85 LEU A C 1
ATOM 686 O O . LEU A 1 85 ? 23.705 -20.333 -8.093 1.00 43.06 85 LEU A O 1
ATOM 690 N N . THR A 1 86 ? 22.600 -18.517 -7.433 1.00 42.53 86 THR A N 1
ATOM 691 C CA . THR A 1 86 ? 21.368 -19.001 -8.086 1.00 42.53 86 THR A CA 1
ATOM 692 C C . THR A 1 86 ? 20.767 -17.990 -9.053 1.00 42.53 86 THR A C 1
ATOM 694 O O . THR A 1 86 ? 19.939 -17.156 -8.694 1.00 42.53 86 THR A O 1
ATOM 697 N N . HIS A 1 87 ? 21.105 -18.159 -10.333 1.00 40.91 87 HIS A N 1
ATOM 698 C CA . HIS A 1 87 ? 20.486 -17.547 -11.519 1.00 40.91 87 HIS A CA 1
ATOM 699 C C . HIS A 1 87 ? 18.989 -17.936 -11.714 1.00 40.91 87 HIS A C 1
ATOM 701 O O . HIS A 1 87 ? 18.494 -18.022 -12.834 1.00 40.91 87 HIS A O 1
ATOM 707 N N . GLY A 1 88 ? 18.247 -18.183 -10.626 1.00 43.47 88 GLY A N 1
ATOM 708 C CA . GLY A 1 88 ? 16.843 -18.615 -10.599 1.00 43.47 88 GLY A CA 1
ATOM 709 C C . GLY A 1 88 ? 15.955 -17.847 -9.606 1.00 43.47 88 GLY A C 1
ATOM 710 O O . GLY A 1 88 ? 14.833 -18.273 -9.346 1.00 43.47 88 GLY A O 1
ATOM 711 N N . GLY A 1 89 ? 16.429 -16.728 -9.039 1.00 50.31 89 GLY A N 1
ATOM 712 C CA . GLY A 1 89 ? 15.748 -15.975 -7.967 1.00 50.31 89 GLY A CA 1
ATOM 713 C C . GLY A 1 89 ? 14.464 -15.227 -8.364 1.00 50.31 89 GLY A C 1
ATOM 714 O O . GLY A 1 89 ? 13.657 -14.882 -7.501 1.00 50.31 89 GLY A O 1
ATOM 715 N N . VAL A 1 90 ? 14.212 -15.024 -9.662 1.00 51.62 90 VAL A N 1
ATOM 716 C CA . VAL A 1 90 ? 13.051 -14.247 -10.148 1.00 51.62 90 VAL A CA 1
ATOM 717 C C . VAL A 1 90 ? 11.713 -14.909 -9.789 1.00 51.62 90 VAL A C 1
ATOM 719 O O . VAL A 1 90 ? 10.742 -14.222 -9.477 1.00 51.62 90 VAL A O 1
ATOM 722 N N . SER A 1 91 ? 11.656 -16.246 -9.776 1.00 52.31 91 SER A N 1
ATOM 723 C CA . SER A 1 91 ? 10.436 -17.001 -9.448 1.00 52.31 91 SER A CA 1
ATOM 724 C C . SER A 1 91 ? 10.077 -16.929 -7.962 1.00 52.31 91 SER A C 1
ATOM 726 O O . SER A 1 91 ? 8.898 -16.960 -7.606 1.00 52.31 91 SER A O 1
ATOM 728 N N . ARG A 1 92 ? 11.081 -16.779 -7.088 1.00 56.09 92 ARG A N 1
ATOM 729 C CA . ARG A 1 92 ? 10.893 -16.753 -5.635 1.00 56.09 92 ARG A CA 1
ATOM 730 C C . ARG A 1 92 ? 10.449 -15.378 -5.143 1.00 56.09 92 ARG A C 1
ATOM 732 O O . ARG A 1 92 ? 9.560 -15.313 -4.308 1.00 56.09 92 ARG A O 1
ATOM 739 N N . VAL A 1 93 ? 10.957 -14.279 -5.703 1.00 64.06 93 VAL A N 1
ATOM 740 C CA . VAL A 1 93 ? 10.424 -12.932 -5.400 1.00 64.06 93 VAL A CA 1
ATOM 741 C C . VAL A 1 93 ? 9.008 -12.768 -5.969 1.00 64.06 93 VAL A C 1
ATOM 743 O O . VAL A 1 93 ? 8.132 -12.206 -5.311 1.00 64.06 93 VAL A O 1
ATOM 746 N N . ALA A 1 94 ? 8.742 -13.338 -7.152 1.00 66.56 94 ALA A N 1
ATOM 747 C CA . ALA A 1 94 ? 7.417 -13.308 -7.770 1.00 66.56 94 ALA A CA 1
ATOM 748 C C . ALA A 1 94 ? 6.338 -14.012 -6.928 1.00 66.56 94 ALA A C 1
ATOM 750 O O . ALA A 1 94 ? 5.205 -13.529 -6.881 1.00 66.56 94 ALA A O 1
ATOM 751 N N . ILE A 1 95 ? 6.665 -15.103 -6.220 1.00 69.31 95 ILE A N 1
ATOM 752 C CA . ILE A 1 95 ? 5.676 -15.807 -5.387 1.00 69.31 95 ILE A CA 1
ATOM 753 C C . ILE A 1 95 ? 5.202 -14.954 -4.205 1.00 69.31 95 ILE A C 1
ATOM 755 O O . ILE A 1 95 ? 4.021 -14.978 -3.860 1.00 69.31 95 ILE A O 1
ATOM 759 N N . TRP A 1 96 ? 6.089 -14.128 -3.641 1.00 71.69 96 TRP A N 1
ATOM 760 C CA . TRP A 1 96 ? 5.744 -13.189 -2.574 1.00 71.69 96 TRP A CA 1
ATOM 761 C C . TRP A 1 96 ? 4.905 -12.019 -3.093 1.00 71.69 96 TRP A C 1
ATOM 763 O O . TRP A 1 96 ? 3.978 -11.584 -2.410 1.00 71.69 96 TRP A O 1
ATOM 773 N N . SER A 1 97 ? 5.148 -11.566 -4.327 1.00 71.38 97 SER A N 1
ATOM 774 C CA . SER A 1 97 ? 4.284 -10.586 -5.001 1.00 71.38 97 SER A CA 1
ATOM 775 C C . SER A 1 97 ? 2.883 -11.133 -5.275 1.00 71.38 97 SER A C 1
ATOM 777 O O . SER A 1 97 ? 1.902 -10.429 -5.052 1.00 71.38 97 SER A O 1
ATOM 779 N N . ILE A 1 98 ? 2.764 -12.398 -5.692 1.00 75.62 98 ILE A N 1
ATOM 780 C CA . ILE A 1 98 ? 1.460 -13.060 -5.868 1.00 75.62 98 ILE A CA 1
ATOM 781 C C . ILE A 1 98 ? 0.759 -13.217 -4.515 1.00 75.62 98 ILE A C 1
ATOM 783 O O . ILE A 1 98 ? -0.427 -12.919 -4.405 1.00 75.62 98 ILE A O 1
ATOM 787 N N . GLY A 1 99 ? 1.487 -13.613 -3.465 1.00 77.00 99 GLY A N 1
ATOM 788 C CA . GLY A 1 99 ? 0.955 -13.669 -2.101 1.00 77.00 99 GLY A CA 1
ATOM 789 C C . GLY A 1 99 ? 0.417 -12.316 -1.628 1.00 77.00 99 GLY A C 1
ATOM 790 O O . GLY A 1 99 ? -0.669 -12.248 -1.051 1.00 77.00 99 GLY A O 1
ATOM 791 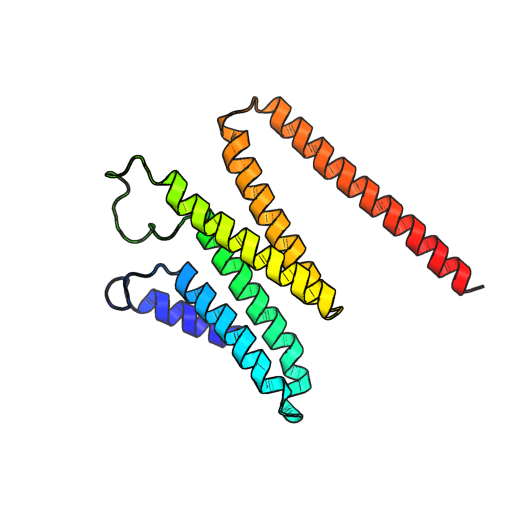N N . PHE A 1 100 ? 1.121 -11.228 -1.945 1.00 79.38 100 PHE A N 1
ATOM 792 C CA . PHE A 1 100 ? 0.652 -9.874 -1.671 1.00 79.38 100 PHE A CA 1
ATOM 793 C C . PHE A 1 100 ? -0.578 -9.486 -2.488 1.00 79.38 100 PHE A C 1
ATOM 795 O O . PHE A 1 100 ? -1.521 -8.927 -1.931 1.00 79.38 100 PHE A O 1
ATOM 802 N N . LEU A 1 101 ? -0.601 -9.813 -3.781 1.00 81.50 101 LEU A N 1
ATOM 803 C CA . LEU A 1 101 ? -1.755 -9.587 -4.646 1.00 81.50 101 LEU A CA 1
ATOM 804 C C . LEU A 1 101 ? -2.992 -10.320 -4.102 1.00 81.50 101 LEU A C 1
ATOM 806 O O . LEU A 1 101 ? -4.066 -9.727 -3.995 1.00 81.50 101 LEU A O 1
ATOM 810 N N . CYS A 1 102 ? -2.833 -11.576 -3.679 1.00 82.75 102 CYS A N 1
ATOM 811 C CA . CYS A 1 102 ? -3.882 -12.354 -3.026 1.00 82.75 102 CYS A CA 1
ATOM 812 C C . CYS A 1 102 ? -4.330 -11.704 -1.710 1.00 82.75 102 CYS A C 1
ATOM 814 O O . CYS A 1 102 ? -5.528 -11.511 -1.510 1.00 82.75 102 CYS A O 1
ATOM 816 N N . ALA A 1 103 ? -3.399 -11.303 -0.838 1.00 78.75 103 ALA A N 1
ATOM 817 C CA . ALA A 1 103 ? -3.719 -10.645 0.430 1.00 78.75 103 ALA A CA 1
ATOM 818 C C . ALA A 1 103 ? -4.468 -9.314 0.225 1.00 78.75 103 ALA A C 1
ATOM 820 O O . ALA A 1 103 ? -5.471 -9.056 0.892 1.00 78.75 103 ALA A O 1
ATOM 821 N N . ALA A 1 104 ? -4.038 -8.497 -0.740 1.00 80.44 104 ALA A N 1
ATOM 822 C CA . ALA A 1 104 ? -4.706 -7.255 -1.111 1.00 80.44 104 ALA A CA 1
ATOM 823 C C . ALA A 1 104 ? -6.097 -7.510 -1.714 1.00 80.44 104 ALA A C 1
ATOM 825 O O . ALA A 1 104 ? -7.057 -6.832 -1.351 1.00 80.44 104 ALA A O 1
ATOM 826 N N . THR A 1 105 ? -6.243 -8.535 -2.558 1.00 81.69 105 THR A N 1
ATOM 827 C CA . THR A 1 105 ? -7.540 -8.944 -3.126 1.00 81.69 105 THR A CA 1
ATOM 828 C C . THR A 1 105 ? -8.506 -9.404 -2.036 1.00 81.69 105 THR A C 1
ATOM 830 O O . THR A 1 105 ? -9.661 -8.980 -2.015 1.00 81.69 105 THR A O 1
ATOM 833 N N . VAL A 1 106 ? -8.032 -10.212 -1.080 1.00 81.75 106 VAL A N 1
ATOM 834 C CA . VAL A 1 106 ? -8.820 -10.648 0.083 1.00 81.75 106 VAL A CA 1
ATOM 835 C C . VAL A 1 106 ? -9.221 -9.452 0.944 1.00 81.75 106 VAL A C 1
ATOM 837 O O . VAL A 1 106 ? -10.371 -9.378 1.374 1.00 81.75 106 VAL A O 1
ATOM 840 N N . ALA A 1 107 ? -8.328 -8.482 1.154 1.00 78.19 107 ALA A N 1
ATOM 841 C CA . ALA A 1 107 ? -8.652 -7.262 1.888 1.00 78.19 107 ALA A CA 1
ATOM 842 C C . ALA A 1 107 ? -9.710 -6.408 1.167 1.00 78.19 107 ALA A C 1
ATOM 844 O O . ALA A 1 107 ? -10.650 -5.940 1.811 1.00 78.19 107 ALA A O 1
ATOM 845 N N . ILE A 1 108 ? -9.619 -6.254 -0.159 1.00 78.38 108 ILE A N 1
ATOM 846 C CA . ILE A 1 108 ? -10.637 -5.562 -0.967 1.00 78.38 108 ILE A CA 1
ATOM 847 C C . ILE A 1 108 ? -11.976 -6.299 -0.876 1.00 78.38 108 ILE A C 1
ATOM 849 O O . ILE A 1 108 ? -13.001 -5.671 -0.606 1.00 78.38 108 ILE A O 1
ATOM 853 N N . TRP A 1 109 ? -11.972 -7.625 -1.046 1.00 79.81 109 TRP A N 1
ATOM 854 C CA . TRP A 1 109 ? -13.172 -8.459 -0.973 1.00 79.81 109 TRP A CA 1
ATOM 855 C C . TRP A 1 109 ? -13.839 -8.380 0.405 1.00 79.81 109 TRP A C 1
ATOM 857 O O . TRP A 1 109 ? -15.043 -8.128 0.506 1.00 79.81 109 TRP A O 1
ATOM 867 N N . HIS A 1 110 ? -13.046 -8.495 1.472 1.00 76.06 110 HIS A N 1
ATOM 868 C CA . HIS A 1 110 ? -13.500 -8.323 2.847 1.00 76.06 110 HIS A CA 1
ATOM 869 C C . HIS A 1 110 ? -14.049 -6.905 3.069 1.00 76.06 110 HIS A C 1
ATOM 871 O O . HIS A 1 110 ? -15.154 -6.732 3.581 1.00 76.06 110 HIS A O 1
ATOM 877 N N . GLY A 1 111 ? -13.342 -5.869 2.614 1.00 69.69 111 GLY A N 1
ATOM 878 C CA . GLY A 1 111 ? -13.822 -4.490 2.670 1.00 69.69 111 GLY A CA 1
ATOM 879 C C . GLY A 1 111 ? -15.174 -4.316 1.969 1.00 69.69 111 GLY A C 1
ATOM 880 O O . GLY A 1 111 ? -16.067 -3.656 2.507 1.00 69.69 111 GLY A O 1
ATOM 881 N N . LEU A 1 112 ? -15.361 -4.932 0.792 1.00 72.94 112 LEU A N 1
ATOM 882 C CA . LEU A 1 112 ? -16.611 -4.911 0.019 1.00 72.94 112 LEU A CA 1
ATOM 883 C C . LEU A 1 112 ? -17.765 -5.565 0.773 1.00 72.94 112 LEU A C 1
ATOM 885 O O . LEU A 1 112 ? -18.828 -4.950 0.876 1.00 72.94 112 LEU A O 1
ATOM 889 N N . ARG A 1 113 ? -17.522 -6.735 1.371 1.00 73.94 113 ARG A N 1
ATOM 890 C CA . ARG A 1 113 ? -18.522 -7.492 2.133 1.00 73.94 113 ARG A CA 1
ATOM 891 C C . ARG A 1 113 ? -18.983 -6.772 3.404 1.00 73.94 113 ARG A C 1
ATOM 893 O O . ARG A 1 113 ? -20.171 -6.788 3.703 1.00 73.94 113 ARG A O 1
ATOM 900 N N . TYR A 1 114 ? -18.075 -6.108 4.122 1.00 73.00 114 TYR A N 1
ATOM 901 C CA . TYR A 1 114 ? -18.383 -5.450 5.402 1.00 73.00 114 TYR A CA 1
ATOM 902 C C . TYR A 1 114 ? -18.666 -3.939 5.289 1.00 73.00 114 TYR A C 1
ATOM 904 O O . TYR A 1 114 ? -18.789 -3.270 6.311 1.00 73.00 114 TYR A O 1
ATOM 912 N N . ARG A 1 115 ? -18.776 -3.391 4.063 1.00 67.38 115 ARG A N 1
ATOM 913 C CA . ARG A 1 115 ? -18.950 -1.944 3.774 1.00 67.38 115 ARG A CA 1
ATOM 914 C C . ARG A 1 115 ? -17.929 -1.034 4.479 1.00 67.38 115 ARG A C 1
ATOM 916 O O . ARG A 1 115 ? -18.179 0.152 4.662 1.00 67.38 115 ARG A O 1
ATOM 923 N N . ASP A 1 116 ? -16.762 -1.573 4.810 1.00 71.88 116 ASP A N 1
ATOM 924 C CA . ASP A 1 116 ? -15.705 -0.865 5.525 1.00 71.88 116 ASP A CA 1
ATOM 925 C C . ASP A 1 116 ? -14.832 -0.101 4.518 1.00 71.88 116 ASP A C 1
ATOM 927 O O . ASP A 1 116 ? -14.039 -0.700 3.785 1.00 71.88 116 ASP A O 1
ATOM 931 N N . SER A 1 117 ? -15.024 1.220 4.436 1.00 72.69 117 SER A N 1
ATOM 932 C CA . SER A 1 117 ? -14.305 2.094 3.500 1.00 72.69 117 SER A CA 1
ATOM 933 C C . SER A 1 117 ? -12.794 2.086 3.740 1.00 72.69 117 SER A C 1
ATOM 935 O O . SER A 1 117 ? -12.030 2.112 2.775 1.00 72.69 117 SER A O 1
ATOM 937 N N . THR A 1 118 ? -12.357 1.961 4.995 1.00 75.19 118 THR A N 1
ATOM 938 C CA . THR A 1 118 ? -10.940 1.964 5.370 1.00 75.19 118 THR A CA 1
ATOM 939 C C . THR A 1 118 ? -10.236 0.720 4.841 1.00 75.19 118 THR A C 1
ATOM 941 O O . THR A 1 118 ? -9.221 0.827 4.157 1.00 75.19 118 THR A O 1
ATOM 944 N N . THR A 1 119 ? -10.810 -0.468 5.064 1.00 77.06 119 THR A N 1
ATOM 945 C CA . THR A 1 119 ? -10.200 -1.729 4.592 1.00 77.06 119 THR A CA 1
ATOM 946 C C . THR A 1 119 ? -10.112 -1.772 3.058 1.00 77.06 119 THR A C 1
ATOM 948 O O . THR A 1 119 ? -9.097 -2.203 2.508 1.00 77.06 119 THR A O 1
ATOM 951 N N . LYS A 1 120 ? -11.145 -1.273 2.357 1.00 78.38 120 LYS A N 1
ATOM 952 C CA . LYS A 1 120 ? -11.135 -1.158 0.886 1.00 78.38 120 LYS A CA 1
ATOM 953 C C . LYS A 1 120 ? -10.037 -0.221 0.394 1.00 78.38 120 LYS A C 1
ATOM 955 O O . LYS A 1 120 ? -9.319 -0.582 -0.532 1.00 78.38 120 LYS A O 1
ATOM 960 N N . GLY A 1 121 ? -9.924 0.964 1.001 1.00 80.44 121 GLY A N 1
ATOM 961 C CA . GLY A 1 121 ? -8.940 1.976 0.615 1.00 80.44 121 GLY A CA 1
ATOM 962 C C . GLY A 1 121 ? -7.510 1.467 0.764 1.00 80.44 121 GLY A C 1
ATOM 963 O O . GLY A 1 121 ? -6.717 1.600 -0.163 1.00 80.44 121 GLY A O 1
ATOM 964 N N . PHE A 1 122 ? -7.214 0.792 1.880 1.00 81.56 122 PHE A N 1
ATOM 965 C CA . PHE A 1 122 ? -5.922 0.138 2.094 1.00 81.56 122 PHE A CA 1
ATOM 966 C C . PHE A 1 122 ? -5.633 -0.920 1.026 1.00 81.56 122 PHE A C 1
ATOM 968 O O . PHE A 1 122 ? -4.590 -0.858 0.379 1.00 81.56 122 PHE A O 1
ATOM 975 N N . GLY A 1 123 ? -6.564 -1.849 0.790 1.00 81.62 123 GLY A N 1
ATOM 976 C CA . GLY A 1 123 ? -6.382 -2.885 -0.226 1.00 81.62 123 GLY A CA 1
ATOM 977 C C . GLY A 1 123 ? -6.156 -2.311 -1.630 1.00 81.62 123 GLY A C 1
ATOM 978 O O . GLY A 1 123 ? -5.242 -2.752 -2.319 1.00 81.62 123 GLY A O 1
ATOM 979 N N . LEU A 1 124 ? -6.925 -1.291 -2.030 1.00 82.44 124 LEU A N 1
ATOM 980 C CA . LEU A 1 124 ? -6.805 -0.654 -3.346 1.00 82.44 124 LEU A CA 1
ATOM 981 C C . LEU A 1 124 ? -5.477 0.103 -3.508 1.00 82.44 124 LEU A C 1
ATOM 983 O O . LEU A 1 124 ? -4.800 -0.056 -4.523 1.00 82.44 124 LEU A O 1
ATOM 987 N N . ALA A 1 125 ? -5.088 0.897 -2.506 1.00 85.62 125 ALA A N 1
ATOM 988 C CA . ALA A 1 125 ? -3.858 1.684 -2.542 1.00 85.62 125 ALA A CA 1
ATOM 989 C C . ALA A 1 125 ? -2.621 0.781 -2.616 1.00 85.62 125 ALA A C 1
ATOM 991 O O . ALA A 1 125 ? -1.764 0.961 -3.480 1.00 85.62 125 ALA A O 1
ATOM 992 N N . PHE A 1 126 ? -2.551 -0.229 -1.750 1.00 81.94 126 PHE A N 1
ATOM 993 C CA . PHE A 1 126 ? -1.409 -1.133 -1.700 1.00 81.94 126 PHE A CA 1
ATOM 994 C C . PHE A 1 126 ? -1.342 -2.072 -2.909 1.00 81.94 126 PHE A C 1
ATOM 996 O O . PHE A 1 126 ? -0.246 -2.287 -3.429 1.00 81.94 126 PHE A O 1
ATOM 1003 N N . LEU A 1 127 ? -2.485 -2.550 -3.422 1.00 85.19 127 LEU A N 1
ATOM 1004 C CA . LEU A 1 127 ? -2.542 -3.264 -4.704 1.00 85.19 127 LEU A CA 1
ATOM 1005 C C . LEU A 1 127 ? -1.994 -2.389 -5.841 1.00 85.19 127 LEU A C 1
ATOM 1007 O O . LEU A 1 127 ? -1.157 -2.849 -6.614 1.00 85.19 127 LEU A O 1
ATOM 1011 N N . GLY A 1 128 ? -2.421 -1.123 -5.903 1.00 83.75 128 GLY A N 1
ATOM 1012 C CA . GLY A 1 128 ? -1.942 -0.152 -6.884 1.00 83.75 128 GLY A CA 1
ATOM 1013 C C . GLY A 1 128 ? -0.430 0.054 -6.808 1.00 83.75 128 GLY A C 1
ATOM 1014 O O . GLY A 1 128 ? 0.250 -0.071 -7.822 1.00 83.75 128 GLY A O 1
ATOM 1015 N N . ILE A 1 129 ? 0.113 0.284 -5.608 1.00 84.75 129 ILE A N 1
ATOM 1016 C CA . ILE A 1 129 ? 1.558 0.467 -5.394 1.00 84.75 129 ILE A CA 1
ATOM 1017 C C . ILE A 1 129 ? 2.348 -0.769 -5.841 1.00 84.75 129 ILE A C 1
ATOM 1019 O O . ILE A 1 129 ? 3.383 -0.635 -6.494 1.00 84.75 129 ILE A O 1
ATOM 1023 N N . ASN A 1 130 ? 1.888 -1.978 -5.513 1.00 84.19 130 ASN A N 1
ATOM 1024 C CA . ASN A 1 130 ? 2.602 -3.203 -5.873 1.00 84.19 130 ASN A CA 1
ATOM 1025 C C . ASN A 1 130 ? 2.574 -3.481 -7.374 1.00 84.19 130 ASN A C 1
ATOM 1027 O O . ASN A 1 130 ? 3.620 -3.763 -7.961 1.00 84.19 130 ASN A O 1
ATOM 1031 N N . LEU A 1 131 ? 1.411 -3.315 -8.005 1.00 82.69 131 LEU A N 1
ATOM 1032 C CA . LEU A 1 131 ? 1.277 -3.455 -9.450 1.00 82.69 131 LEU A CA 1
ATOM 1033 C C . LEU A 1 131 ? 2.120 -2.406 -10.183 1.00 82.69 131 LEU A C 1
ATOM 1035 O O . LEU A 1 131 ? 2.798 -2.727 -11.155 1.00 82.69 131 LEU A O 1
ATOM 1039 N N . TYR A 1 132 ? 2.143 -1.174 -9.671 1.00 81.62 132 TYR A N 1
ATOM 1040 C CA . TYR A 1 132 ? 2.962 -0.084 -10.193 1.00 81.62 132 TYR A CA 1
ATOM 1041 C C . TYR A 1 132 ? 4.460 -0.368 -10.051 1.00 81.62 132 TYR A C 1
ATOM 1043 O O . TYR A 1 132 ? 5.228 -0.184 -10.991 1.00 81.62 132 TYR A O 1
ATOM 1051 N N . THR A 1 133 ? 4.881 -0.892 -8.902 1.00 82.75 133 THR A N 1
ATOM 1052 C CA . THR A 1 133 ? 6.272 -1.291 -8.665 1.00 82.75 133 THR A CA 1
ATOM 1053 C C . THR A 1 133 ? 6.703 -2.376 -9.656 1.00 82.75 133 THR A C 1
ATOM 1055 O O . THR A 1 133 ? 7.761 -2.263 -10.273 1.00 82.75 133 THR A O 1
ATOM 1058 N N . LYS A 1 134 ? 5.863 -3.397 -9.876 1.00 78.31 134 LYS A N 1
ATOM 1059 C CA . LYS A 1 134 ? 6.139 -4.450 -10.863 1.00 78.31 134 LYS A CA 1
ATOM 1060 C C . LYS A 1 134 ? 6.096 -3.939 -12.296 1.00 78.31 134 LYS A C 1
ATOM 1062 O O . LYS A 1 134 ? 6.922 -4.354 -13.104 1.00 78.31 134 LYS A O 1
ATOM 1067 N N . PHE A 1 135 ? 5.201 -3.007 -12.608 1.00 79.12 135 PHE A N 1
ATOM 1068 C CA . PHE A 1 135 ? 5.200 -2.321 -13.895 1.00 79.12 135 PHE A CA 1
ATOM 1069 C C . PHE A 1 135 ? 6.547 -1.633 -14.151 1.00 79.12 135 PHE A C 1
ATOM 1071 O O . PHE A 1 135 ? 7.130 -1.833 -15.212 1.00 79.12 135 PHE A O 1
ATOM 1078 N N . PHE A 1 136 ? 7.096 -0.912 -13.168 1.00 80.31 136 PHE A N 1
ATOM 1079 C CA . PHE A 1 136 ? 8.438 -0.333 -13.277 1.00 80.31 136 PHE A CA 1
ATOM 1080 C C . PHE A 1 136 ? 9.514 -1.412 -13.452 1.00 80.31 136 PHE A C 1
ATOM 1082 O O . PHE A 1 136 ? 10.314 -1.304 -14.372 1.00 80.31 136 PHE A O 1
ATOM 1089 N N . GLU A 1 137 ? 9.508 -2.473 -12.643 1.00 77.31 137 GLU A N 1
ATOM 1090 C CA . GLU A 1 137 ? 10.500 -3.559 -12.720 1.00 77.31 137 GLU A CA 1
ATOM 1091 C C . GLU A 1 137 ? 10.543 -4.230 -14.109 1.00 77.31 137 GLU A C 1
ATOM 1093 O O . GLU A 1 137 ? 11.621 -4.444 -14.668 1.00 77.31 137 GLU A O 1
ATOM 1098 N N . PHE A 1 138 ? 9.379 -4.512 -14.706 1.00 73.31 138 PHE A N 1
ATOM 1099 C CA . PHE A 1 138 ? 9.294 -5.160 -16.018 1.00 73.31 138 PHE A CA 1
ATOM 1100 C C . PHE A 1 138 ? 9.485 -4.196 -17.194 1.00 73.31 138 PHE A C 1
ATOM 1102 O O . PHE A 1 138 ? 10.164 -4.545 -18.165 1.00 73.31 138 PHE A O 1
ATOM 1109 N N . CYS A 1 139 ? 8.884 -3.005 -17.145 1.00 76.00 139 CYS A N 1
ATOM 1110 C CA . CYS A 1 139 ? 8.903 -2.068 -18.269 1.00 76.00 139 CYS A CA 1
ATOM 1111 C C . CYS A 1 139 ? 10.203 -1.265 -18.345 1.00 76.00 139 CYS A C 1
ATOM 1113 O O . CYS A 1 139 ? 10.636 -0.954 -19.452 1.00 76.00 139 CYS A O 1
ATOM 1115 N N . TRP A 1 140 ? 10.866 -0.977 -17.221 1.00 70.44 140 TRP A N 1
ATOM 1116 C CA . TRP A 1 140 ? 12.097 -0.178 -17.212 1.00 70.44 140 TRP A CA 1
ATOM 1117 C C . TRP A 1 140 ? 13.237 -0.825 -18.007 1.00 70.44 140 TRP A C 1
ATOM 1119 O O . TRP A 1 140 ? 13.948 -0.142 -18.740 1.00 70.44 140 TRP A O 1
ATOM 1129 N N . THR A 1 141 ? 13.390 -2.147 -17.899 1.00 68.44 141 THR A N 1
ATOM 1130 C CA . THR A 1 141 ? 14.478 -2.878 -18.570 1.00 68.44 141 THR A CA 1
ATOM 1131 C C . THR A 1 141 ? 14.132 -3.245 -20.015 1.00 68.44 141 THR A C 1
ATOM 1133 O O . THR A 1 141 ? 15.023 -3.359 -20.851 1.00 68.44 141 THR A O 1
ATOM 1136 N N . LYS A 1 142 ? 12.844 -3.451 -20.326 1.00 70.88 142 LYS A N 1
ATOM 1137 C CA . LYS A 1 142 ? 12.408 -3.986 -21.628 1.00 70.88 142 LYS A CA 1
ATOM 1138 C C . LYS A 1 142 ? 11.954 -2.930 -22.640 1.00 70.88 142 LYS A C 1
ATOM 1140 O O . LYS A 1 142 ? 11.888 -3.257 -23.821 1.00 70.88 142 LYS A O 1
ATOM 1145 N N . TRP A 1 143 ? 11.578 -1.719 -22.220 1.00 76.75 143 TRP A N 1
ATOM 1146 C CA . TRP A 1 143 ? 10.976 -0.710 -23.106 1.00 76.75 143 TRP A CA 1
ATOM 1147 C C . TRP A 1 143 ? 11.884 0.498 -23.349 1.00 76.75 143 TRP A C 1
ATOM 1149 O O . TRP A 1 143 ? 12.716 0.868 -22.523 1.00 76.75 143 TRP A O 1
ATOM 1159 N N . TYR A 1 144 ? 11.672 1.174 -24.482 1.00 80.56 144 TYR A N 1
ATOM 1160 C CA . TYR A 1 144 ? 12.273 2.480 -24.744 1.00 80.56 144 TYR A CA 1
ATOM 1161 C C . TYR A 1 144 ? 11.766 3.512 -23.727 1.00 80.56 144 TYR A C 1
ATOM 1163 O O . TYR A 1 144 ? 10.556 3.681 -23.550 1.00 80.56 144 TYR A O 1
ATOM 1171 N N . LYS A 1 145 ? 12.695 4.249 -23.103 1.00 81.69 145 LYS A N 1
ATOM 1172 C CA . LYS A 1 145 ? 12.413 5.224 -22.031 1.00 81.69 145 LYS A CA 1
ATOM 1173 C C . LYS A 1 145 ? 11.308 6.223 -22.398 1.00 81.69 145 LYS A C 1
ATOM 1175 O O . LYS A 1 145 ? 10.470 6.542 -21.564 1.00 81.69 145 LYS A O 1
ATOM 1180 N N . SER A 1 146 ? 11.255 6.674 -23.650 1.00 84.81 146 SER A N 1
ATOM 1181 C CA . SER A 1 146 ? 10.236 7.626 -24.114 1.00 84.81 146 SER A CA 1
ATOM 1182 C C . SER A 1 146 ? 8.820 7.042 -24.097 1.00 84.81 146 SER A C 1
ATOM 1184 O O . SER A 1 146 ? 7.884 7.712 -23.671 1.00 84.81 146 SER A O 1
ATOM 1186 N N . VAL A 1 147 ? 8.659 5.780 -24.508 1.00 82.75 147 VAL A N 1
ATOM 1187 C CA . VAL A 1 147 ? 7.355 5.095 -24.500 1.00 82.75 147 VAL A CA 1
ATOM 1188 C C . VAL A 1 147 ? 6.897 4.857 -23.062 1.00 82.75 147 VAL A C 1
ATOM 1190 O O . VAL A 1 147 ? 5.728 5.050 -22.739 1.00 82.75 147 VAL A O 1
ATOM 1193 N N . PHE A 1 148 ? 7.833 4.516 -22.178 1.00 81.00 148 PHE A N 1
ATOM 1194 C CA . PHE A 1 148 ? 7.570 4.366 -20.753 1.00 81.00 148 PHE A CA 1
ATOM 1195 C C . PHE A 1 148 ? 6.984 5.643 -20.126 1.00 81.00 148 PHE A C 1
ATOM 1197 O O . PHE A 1 148 ? 5.923 5.594 -19.499 1.00 81.00 148 PHE A O 1
ATOM 1204 N N . PHE A 1 149 ? 7.619 6.799 -20.351 1.00 85.00 149 PHE A N 1
ATOM 1205 C CA . PHE A 1 149 ? 7.111 8.078 -19.846 1.00 85.00 149 PHE A CA 1
ATOM 1206 C C . PHE A 1 149 ? 5.778 8.486 -20.485 1.00 85.00 149 PHE A C 1
ATOM 1208 O O . PHE A 1 149 ? 4.924 9.037 -19.794 1.00 85.00 149 PHE A O 1
ATOM 1215 N N . ALA A 1 150 ? 5.560 8.175 -21.766 1.00 88.50 150 ALA A N 1
ATOM 1216 C CA . ALA A 1 150 ? 4.288 8.448 -22.434 1.00 88.50 150 ALA A CA 1
ATOM 1217 C C . ALA A 1 150 ? 3.124 7.654 -21.814 1.00 88.50 150 ALA A C 1
ATOM 1219 O O . ALA A 1 150 ? 2.076 8.229 -21.524 1.00 88.50 150 ALA A O 1
ATOM 1220 N N . VAL A 1 151 ? 3.315 6.356 -21.550 1.00 86.12 151 VAL A N 1
ATOM 1221 C CA . VAL A 1 151 ? 2.305 5.507 -20.888 1.00 86.12 151 VAL A CA 1
ATOM 1222 C C . VAL A 1 151 ? 2.029 5.989 -19.463 1.00 86.12 151 VAL A C 1
ATOM 1224 O O . VAL A 1 151 ? 0.874 6.061 -19.048 1.00 86.12 151 VAL A O 1
ATOM 1227 N N . MET A 1 152 ? 3.075 6.372 -18.732 1.00 84.50 152 MET A N 1
ATOM 1228 C CA . MET A 1 152 ? 2.967 6.958 -17.395 1.00 84.50 152 MET A CA 1
ATOM 1229 C C . MET A 1 152 ? 2.134 8.244 -17.386 1.00 84.50 152 MET A C 1
ATOM 1231 O O . MET A 1 152 ? 1.204 8.375 -16.587 1.00 84.50 152 MET A O 1
ATOM 1235 N N . ALA A 1 153 ? 2.437 9.167 -18.300 1.00 87.94 153 ALA A N 1
ATOM 1236 C CA . ALA A 1 153 ? 1.709 10.421 -18.445 1.00 87.94 153 ALA A CA 1
ATOM 1237 C C . ALA A 1 153 ? 0.240 10.183 -18.826 1.00 87.94 153 ALA A C 1
ATOM 1239 O O . ALA A 1 153 ? -0.650 10.808 -18.252 1.00 87.94 153 ALA A O 1
ATOM 1240 N N . LEU A 1 154 ? -0.026 9.238 -19.736 1.00 90.88 154 LEU A N 1
ATOM 1241 C CA . LEU A 1 154 ? -1.386 8.842 -20.107 1.00 90.88 154 LEU A CA 1
ATOM 1242 C C . LEU A 1 154 ? -2.157 8.245 -18.928 1.00 90.88 154 LEU A C 1
ATOM 1244 O O . LEU A 1 154 ? -3.285 8.656 -18.676 1.00 90.88 154 LEU A O 1
ATOM 1248 N N . SER A 1 155 ? -1.555 7.310 -18.191 1.00 86.81 155 SER A N 1
ATOM 1249 C CA . SER A 1 155 ? -2.184 6.663 -17.034 1.00 86.81 155 SER A CA 1
ATOM 1250 C C . SER A 1 155 ? -2.567 7.684 -15.957 1.00 86.81 155 SER A C 1
ATOM 1252 O O . SER A 1 155 ? -3.725 7.751 -15.544 1.00 86.81 155 SER A O 1
ATOM 1254 N N . LEU A 1 156 ? -1.625 8.552 -15.569 1.00 87.25 156 LEU A N 1
ATOM 1255 C CA . LEU A 1 156 ? -1.864 9.609 -14.582 1.00 87.25 156 LEU A CA 1
ATOM 1256 C C . LEU A 1 156 ? -2.882 10.642 -15.077 1.00 87.25 156 LEU A C 1
ATOM 1258 O O . LEU A 1 156 ? -3.754 11.051 -14.314 1.00 87.25 156 LEU A O 1
ATOM 1262 N N . GLY A 1 157 ? -2.808 11.029 -16.352 1.00 91.00 157 GLY A N 1
ATOM 1263 C CA . GLY A 1 157 ? -3.752 11.967 -16.956 1.00 91.00 157 GLY A CA 1
ATOM 1264 C C . GLY A 1 157 ? -5.180 11.421 -17.001 1.00 91.00 157 GLY A C 1
ATOM 1265 O O . GLY A 1 157 ? -6.124 12.146 -16.694 1.00 91.00 157 GLY A O 1
ATOM 1266 N N . LEU A 1 158 ? -5.351 10.136 -17.327 1.00 89.94 158 LEU A N 1
ATOM 1267 C CA . LEU A 1 158 ? -6.658 9.475 -17.305 1.00 89.94 158 LEU A CA 1
ATOM 1268 C C . LEU A 1 158 ? -7.224 9.421 -15.885 1.00 89.94 158 LEU A C 1
ATOM 1270 O O . LEU A 1 158 ? -8.364 9.829 -15.676 1.00 89.94 158 LEU A O 1
ATOM 1274 N N . VAL A 1 159 ? -6.430 8.978 -14.905 1.00 86.81 159 VAL A N 1
ATOM 1275 C CA . VAL A 1 159 ? -6.858 8.932 -13.496 1.00 86.81 159 VAL A CA 1
ATOM 1276 C C . VAL A 1 159 ? -7.222 10.328 -12.982 1.00 86.81 159 VAL A C 1
ATOM 1278 O O . VAL A 1 159 ? -8.251 10.477 -12.324 1.00 86.81 159 VAL A O 1
ATOM 1281 N N . GLY A 1 160 ? -6.435 11.352 -13.331 1.00 86.75 160 GLY A N 1
ATOM 1282 C CA . GLY A 1 160 ? -6.717 12.749 -12.989 1.00 86.75 160 GLY A CA 1
ATOM 1283 C C . GLY A 1 160 ? -8.050 13.233 -13.561 1.00 86.75 160 GLY A C 1
ATOM 1284 O O . GLY A 1 160 ? -8.890 13.734 -12.817 1.00 86.75 160 GLY A O 1
ATOM 1285 N N . ARG A 1 161 ? -8.304 12.977 -14.850 1.00 89.44 161 ARG A N 1
ATOM 1286 C CA . ARG A 1 161 ? -9.586 13.316 -15.489 1.00 89.44 161 ARG A CA 1
ATOM 1287 C C . ARG A 1 161 ? -10.769 12.599 -14.845 1.00 89.44 161 ARG A C 1
ATOM 1289 O O . ARG A 1 161 ? -11.799 13.219 -14.599 1.00 89.44 161 ARG A O 1
ATOM 1296 N N . TYR A 1 162 ? -10.633 11.310 -14.532 1.00 87.38 162 TYR A N 1
ATOM 1297 C CA . TYR A 1 162 ? -11.685 10.582 -13.818 1.00 87.38 162 TYR A CA 1
ATOM 1298 C C . TYR A 1 162 ? -11.961 11.196 -12.439 1.00 87.38 162 TYR A C 1
ATOM 1300 O O . TYR A 1 162 ? -13.124 11.385 -12.082 1.00 87.38 162 TYR A O 1
ATOM 1308 N N . ALA A 1 163 ? -10.924 11.571 -11.687 1.00 87.50 163 ALA A N 1
ATOM 1309 C CA . ALA A 1 163 ? -11.091 12.222 -10.389 1.00 87.50 163 ALA A CA 1
ATOM 1310 C C . ALA A 1 163 ? -11.817 13.576 -10.501 1.00 87.50 163 ALA A C 1
ATOM 1312 O O . ALA A 1 163 ? -12.716 13.852 -9.704 1.00 87.50 163 ALA A O 1
ATOM 1313 N N . GLU A 1 164 ? -11.492 14.383 -11.515 1.00 88.81 164 GLU A N 1
ATOM 1314 C CA . GLU A 1 164 ? -12.177 15.652 -11.795 1.00 88.81 164 GLU A CA 1
ATOM 1315 C C . GLU A 1 164 ? -13.660 15.442 -12.116 1.00 88.81 164 GLU A C 1
ATOM 1317 O O . GLU A 1 164 ? -14.512 16.108 -11.532 1.00 88.81 164 GLU A O 1
ATOM 1322 N N . THR A 1 165 ? -13.988 14.471 -12.977 1.00 89.94 165 THR A N 1
ATOM 1323 C CA . THR A 1 165 ? -15.391 14.183 -13.334 1.00 89.94 165 THR A CA 1
ATOM 1324 C C . THR A 1 165 ? -16.223 13.722 -12.136 1.00 89.94 165 THR A C 1
ATOM 1326 O O . THR A 1 165 ? -17.360 14.160 -11.971 1.00 89.94 165 THR A O 1
ATOM 1329 N N . VAL A 1 166 ? -15.656 12.884 -11.261 1.00 87.69 166 VAL A N 1
ATOM 1330 C CA . VAL A 1 166 ? -16.333 12.427 -10.037 1.00 87.69 166 VAL A CA 1
ATOM 1331 C C . VAL A 1 166 ? -16.521 13.581 -9.053 1.00 87.69 166 VAL A C 1
ATOM 1333 O O . VAL A 1 166 ? -17.586 13.700 -8.448 1.00 87.69 166 VAL A O 1
ATOM 1336 N N . SER A 1 167 ? -15.514 14.446 -8.909 1.00 83.81 167 SER A N 1
ATOM 1337 C CA . SER A 1 167 ? -15.597 15.640 -8.063 1.00 83.81 167 SER A CA 1
ATOM 1338 C C . SER A 1 167 ? -16.693 16.596 -8.545 1.00 83.81 167 SER A C 1
ATOM 1340 O O . SER A 1 167 ? -17.522 17.034 -7.748 1.00 83.81 167 SER A O 1
ATOM 1342 N N . ALA A 1 168 ? -16.760 16.845 -9.858 1.00 88.3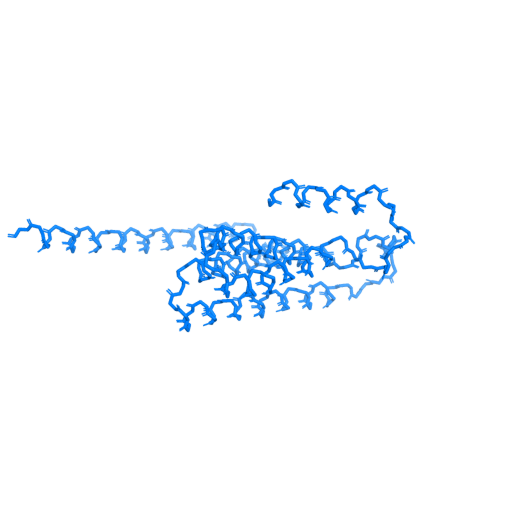1 168 ALA A N 1
ATOM 1343 C CA . ALA A 1 168 ? -17.787 17.687 -10.469 1.00 88.31 168 ALA A CA 1
ATOM 1344 C C . ALA A 1 168 ? -19.203 17.123 -10.247 1.00 88.31 168 ALA A C 1
ATOM 1346 O O . ALA A 1 168 ? -20.081 17.840 -9.771 1.00 88.31 168 ALA A O 1
ATOM 1347 N N . ALA A 1 169 ? -19.405 15.823 -10.491 1.00 86.88 169 ALA A N 1
ATOM 1348 C CA . ALA A 1 169 ? -20.697 15.163 -10.287 1.00 86.88 169 ALA A CA 1
ATOM 1349 C C . ALA A 1 169 ? -21.153 15.172 -8.815 1.00 86.88 169 ALA A C 1
ATOM 1351 O O . ALA A 1 169 ? -22.342 15.313 -8.525 1.00 86.88 169 ALA A O 1
ATOM 1352 N N . LEU A 1 170 ? -20.219 15.037 -7.866 1.00 83.75 170 LEU A N 1
ATOM 1353 C CA . LEU A 1 170 ? -20.527 15.163 -6.440 1.00 83.75 170 LEU A CA 1
ATOM 1354 C C . LEU A 1 170 ? -20.915 16.598 -6.070 1.00 83.75 170 LEU A C 1
ATOM 1356 O O . LEU A 1 170 ? -21.852 16.786 -5.296 1.00 83.75 170 LEU A O 1
ATOM 1360 N N . HIS A 1 171 ? -20.228 17.601 -6.622 1.00 83.25 171 HIS A N 1
ATOM 1361 C CA . HIS A 1 171 ? -20.505 19.006 -6.324 1.00 83.25 171 HIS A CA 1
ATOM 1362 C C . HIS A 1 171 ? -21.931 19.412 -6.737 1.00 83.25 171 HIS A C 1
ATOM 1364 O O . HIS A 1 171 ? -22.642 20.035 -5.948 1.00 83.25 171 HIS A O 1
ATOM 1370 N N . GLU A 1 172 ? -22.394 18.964 -7.909 1.00 85.00 172 GLU A N 1
ATOM 1371 C CA . GLU A 1 172 ? -23.774 19.179 -8.372 1.00 85.00 172 GLU A CA 1
ATOM 1372 C C . GLU A 1 172 ? -24.822 18.519 -7.458 1.00 85.00 172 GLU A C 1
ATOM 1374 O O . GLU A 1 172 ? -25.847 19.125 -7.140 1.00 85.00 172 GLU A O 1
ATOM 1379 N N . GLN A 1 173 ? -24.566 17.297 -6.975 1.00 80.44 173 GLN A N 1
ATOM 1380 C CA . GLN A 1 173 ? -25.487 16.594 -6.072 1.00 80.44 173 GLN A CA 1
ATOM 1381 C C . GLN A 1 173 ? -25.615 17.260 -4.697 1.00 80.44 173 GLN A C 1
ATOM 1383 O O . GLN A 1 173 ? -26.696 17.229 -4.104 1.00 80.44 173 GLN A O 1
ATOM 1388 N N . TYR A 1 174 ? -24.533 17.848 -4.180 1.00 76.56 174 TYR A N 1
ATOM 1389 C CA . TYR A 1 174 ? -24.577 18.604 -2.928 1.00 76.56 174 TYR A CA 1
ATOM 1390 C C . TYR A 1 174 ? -25.395 19.888 -3.078 1.00 76.56 174 TYR A C 1
ATOM 1392 O O . TYR A 1 174 ? -26.229 20.165 -2.219 1.00 76.56 174 TYR A O 1
ATOM 1400 N N . PHE A 1 175 ? -25.215 20.618 -4.182 1.00 78.69 175 PHE A N 1
ATOM 1401 C CA . PHE A 1 175 ? -25.932 21.870 -4.437 1.00 78.69 175 PHE A CA 1
ATOM 1402 C C . PHE A 1 175 ? -27.443 21.649 -4.628 1.00 78.69 175 PHE A C 1
ATOM 1404 O O . PHE A 1 175 ? -28.257 22.394 -4.086 1.00 78.69 175 PHE A O 1
ATOM 1411 N N . ASN A 1 176 ? -27.825 20.571 -5.323 1.00 77.31 176 ASN A N 1
ATOM 1412 C CA . ASN A 1 176 ? -29.226 20.215 -5.577 1.00 77.31 176 ASN A CA 1
ATOM 1413 C C . ASN A 1 176 ? -29.965 19.653 -4.340 1.00 77.31 176 ASN A C 1
ATOM 1415 O O . ASN A 1 176 ? -31.179 19.500 -4.359 1.00 77.31 176 ASN A O 1
ATOM 1419 N N . ARG A 1 177 ? -29.253 19.311 -3.255 1.00 69.25 177 ARG A N 1
ATOM 1420 C CA . ARG A 1 177 ? -29.861 18.900 -1.973 1.00 69.25 177 ARG A CA 1
ATOM 1421 C C . ARG A 1 177 ? -30.060 20.052 -0.984 1.00 69.25 177 ARG A C 1
ATOM 1423 O O . ARG A 1 177 ? -30.675 19.829 0.056 1.00 69.25 177 ARG A O 1
ATOM 1430 N N . SER A 1 178 ? -29.501 21.229 -1.263 1.00 67.62 178 SER A N 1
ATOM 1431 C CA . SER A 1 178 ? -29.509 22.391 -0.361 1.00 67.62 178 SER A CA 1
ATOM 1432 C C . SER A 1 178 ? -30.444 23.534 -0.781 1.00 67.62 178 SER A C 1
ATOM 1434 O O . SER A 1 178 ? -30.498 24.533 -0.066 1.00 67.62 178 SER A O 1
ATOM 1436 N N . GLY A 1 179 ? -31.149 23.406 -1.910 1.00 56.03 179 GLY A N 1
ATOM 1437 C CA . GLY A 1 179 ? -32.211 24.317 -2.363 1.00 56.03 179 GLY A CA 1
ATOM 1438 C C . GLY A 1 179 ? -33.565 23.628 -2.341 1.00 56.03 179 GLY A C 1
ATOM 1439 O O . GLY A 1 179 ? -34.562 24.336 -2.089 1.00 56.03 179 GLY A O 1
#

Organism: NCBI:txid326684

Sequence (179 aa):
MIVFGIWFGTWTIYGGGTYYLGMDYPLRFVLFGAGLIAVSGYMRSFSLTATLWSSTRTWGMLYLFIALWILSLFGNDQLRGDYILTHGGVSRVAIWSIGFLCAATVAIWHGLRYRDSTTKGFGLAFLGINLYTKFFEFCWTKWYKSVFFAVMALSLGLVGRYAETVSAALHEQYFNRSG